Protein AF-A0A2V6YVH4-F1 (afdb_monomer)

Foldseek 3Di:
DDFFWDAADPVPDDFFWKWFAFLQDCQKIFIAGLRRDTPAIARDNFHALQDWDQDQQLWIWGWGADDDPDCDDDCCNRNDTDDIDTGARDHDDDDPDPDDPPDPDDPPPDDDDDPPPPQQKDFDADPVGHTNTIGGAPDWDDDPPDPDIDRGTNDMDGDHPVSNVSRVD

Nearest PDB structures (foldseek):
  8prs-assembly1_A  TM=7.166E-01  e=2.234E+00  Dictyoglomus thermophilum H-6-12
  8prj-assembly1_A  TM=3.952E-01  e=5.270E-01  synthetic construct
  8pra-assembly2_D  TM=4.119E-01  e=8.864E-01  synthetic construct
  7ax0-assembly1_A  TM=3.293E-01  e=6.267E-01  synthetic construct
  7awy-assembly1_A  TM=3.213E-01  e=6.640E-01  synthetic construct

Radius of gyration: 16.81 Å; Cα contacts (8 Å, |Δi|>4): 331; chains: 1; bounding box: 42×34×42 Å

Structure (mmCIF, N/CA/C/O backbone):
data_AF-A0A2V6YVH4-F1
#
_entry.id   AF-A0A2V6YVH4-F1
#
loop_
_atom_site.group_PDB
_atom_site.id
_atom_site.type_symbol
_atom_site.label_atom_id
_atom_site.label_alt_id
_atom_site.label_comp_id
_atom_site.label_asym_id
_atom_site.label_entity_id
_atom_site.label_seq_id
_atom_site.pdbx_PDB_ins_code
_atom_site.Cartn_x
_atom_site.Cartn_y
_atom_site.Cartn_z
_atom_site.occupancy
_atom_site.B_iso_or_equiv
_atom_site.auth_seq_id
_atom_site.auth_comp_id
_atom_site.auth_asym_id
_atom_site.auth_atom_id
_atom_site.pdbx_PDB_model_num
ATOM 1 N N . MET A 1 1 ? 17.260 -7.176 12.163 1.00 65.50 1 MET A N 1
ATOM 2 C CA . MET A 1 1 ? 16.339 -6.079 11.826 1.00 65.50 1 MET A CA 1
ATOM 3 C C . MET A 1 1 ? 14.929 -6.613 12.000 1.00 65.50 1 MET A C 1
ATOM 5 O O . MET A 1 1 ? 14.690 -7.728 11.551 1.00 65.50 1 MET A O 1
ATOM 9 N N . ARG A 1 2 ? 14.059 -5.900 12.724 1.00 83.38 2 ARG A N 1
ATOM 10 C CA . ARG A 1 2 ? 12.658 -6.299 12.931 1.00 83.38 2 ARG A CA 1
ATOM 11 C C . ARG A 1 2 ? 11.834 -5.805 11.735 1.00 83.38 2 ARG A C 1
ATOM 13 O O . ARG A 1 2 ? 11.997 -4.656 11.335 1.00 83.38 2 ARG A O 1
ATOM 20 N N . THR A 1 3 ? 11.025 -6.680 11.151 1.00 91.44 3 THR A N 1
ATOM 21 C CA . THR A 1 3 ? 10.145 -6.403 10.001 1.00 91.44 3 THR A CA 1
ATOM 22 C C . THR A 1 3 ? 8.724 -6.864 10.318 1.00 91.44 3 THR A C 1
ATOM 24 O O . THR A 1 3 ? 8.526 -7.600 11.285 1.00 91.44 3 THR A O 1
ATOM 27 N N . GLY A 1 4 ? 7.753 -6.475 9.495 1.00 93.12 4 GLY A N 1
ATOM 28 C CA . GLY A 1 4 ? 6.333 -6.709 9.739 1.00 93.12 4 GLY A CA 1
ATOM 29 C C . GLY A 1 4 ? 5.727 -5.633 10.637 1.00 93.12 4 GLY A C 1
ATOM 30 O O . GLY A 1 4 ? 6.219 -4.503 10.676 1.00 93.12 4 GLY A O 1
ATOM 31 N N . LEU A 1 5 ? 4.657 -5.987 11.351 1.00 95.56 5 LEU A N 1
ATOM 32 C CA . LEU A 1 5 ? 3.990 -5.089 12.288 1.00 95.56 5 LEU A CA 1
ATOM 33 C C . LEU A 1 5 ? 4.905 -4.765 13.480 1.00 95.56 5 LEU A C 1
ATOM 35 O O . LEU A 1 5 ? 5.390 -5.657 14.185 1.00 95.56 5 LEU A O 1
ATOM 39 N N . ILE A 1 6 ? 5.140 -3.476 13.699 1.00 95.06 6 ILE A N 1
ATOM 40 C CA . ILE A 1 6 ? 5.976 -2.965 14.786 1.00 95.06 6 ILE A CA 1
ATOM 41 C C . ILE A 1 6 ? 5.112 -2.419 15.922 1.00 95.06 6 ILE A C 1
ATOM 43 O O . ILE A 1 6 ? 5.385 -2.746 17.077 1.00 95.06 6 ILE A O 1
ATOM 47 N N . ALA A 1 7 ? 4.065 -1.657 15.593 1.00 93.88 7 ALA A N 1
ATOM 48 C CA . ALA A 1 7 ? 3.132 -1.058 16.544 1.00 93.88 7 ALA A CA 1
ATOM 49 C C . ALA A 1 7 ? 1.704 -1.047 15.979 1.00 93.88 7 ALA A C 1
ATOM 51 O O . ALA A 1 7 ? 1.524 -0.906 14.769 1.00 93.88 7 ALA A O 1
ATOM 52 N N . HIS A 1 8 ? 0.706 -1.198 16.852 1.00 96.94 8 HIS A N 1
ATOM 53 C CA . HIS A 1 8 ? -0.712 -1.098 16.507 1.00 96.94 8 HIS A CA 1
ATOM 54 C C . HIS A 1 8 ? -1.545 -0.781 17.755 1.00 96.94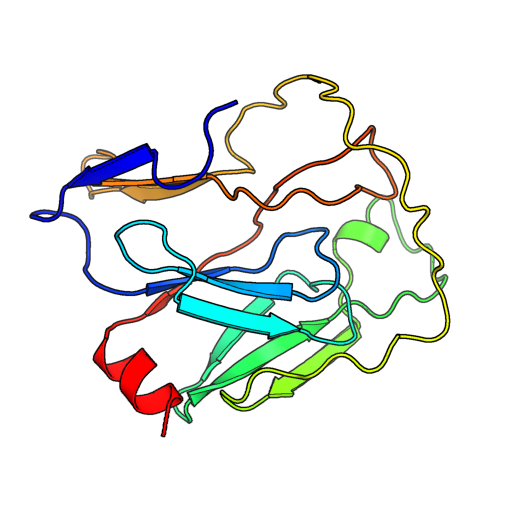 8 HIS A C 1
ATOM 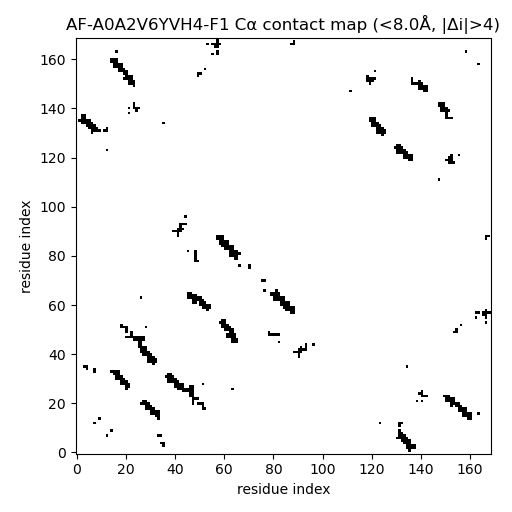56 O O . HIS A 1 8 ? -1.664 -1.613 18.652 1.00 96.94 8 HIS A O 1
ATOM 62 N N . ASP A 1 9 ? -2.132 0.409 17.781 1.00 97.06 9 ASP A N 1
ATOM 63 C CA . ASP A 1 9 ? -3.168 0.828 18.717 1.00 97.06 9 ASP A CA 1
ATOM 64 C C . ASP A 1 9 ? -4.521 0.763 18.000 1.00 97.06 9 ASP A C 1
ATOM 66 O O . ASP A 1 9 ? -4.903 1.677 17.272 1.00 97.06 9 ASP A O 1
ATOM 70 N N . ALA A 1 10 ? -5.238 -0.348 18.175 1.00 95.06 10 ALA A N 1
ATOM 71 C CA . ALA A 1 10 ? -6.485 -0.613 17.457 1.00 95.06 10 ALA A CA 1
ATOM 72 C C . ALA A 1 10 ? -7.627 0.358 17.807 1.00 95.06 10 ALA A C 1
ATOM 74 O O . ALA A 1 10 ? -8.594 0.446 17.056 1.00 95.06 10 ALA A O 1
ATOM 75 N N . ALA A 1 11 ? -7.539 1.072 18.935 1.00 96.69 11 ALA A N 1
ATOM 76 C CA . ALA A 1 11 ? -8.557 2.042 19.329 1.00 96.69 11 ALA A CA 1
ATOM 77 C C . ALA A 1 11 ? -8.387 3.387 18.609 1.00 96.69 11 ALA A C 1
ATOM 79 O O . ALA A 1 11 ? -9.340 4.158 18.510 1.00 96.69 11 ALA A O 1
ATOM 80 N N . ARG A 1 12 ? -7.172 3.683 18.133 1.00 95.50 12 ARG A N 1
ATOM 81 C CA . ARG A 1 12 ? -6.811 4.988 17.562 1.00 95.50 12 ARG A CA 1
ATOM 82 C C . ARG A 1 12 ? -6.392 4.922 16.103 1.00 95.50 12 ARG A C 1
ATOM 84 O O . ARG A 1 12 ? -6.527 5.923 15.406 1.00 95.50 12 ARG A O 1
ATOM 91 N N . ALA A 1 13 ? -5.878 3.781 15.655 1.00 95.88 13 ALA A N 1
ATOM 92 C CA . ALA A 1 13 ? -5.526 3.568 14.265 1.00 95.88 13 ALA A CA 1
ATOM 93 C C . ALA A 1 13 ? -6.788 3.441 13.403 1.00 95.88 13 ALA A C 1
ATOM 95 O O . ALA A 1 13 ? -7.742 2.748 13.759 1.00 95.88 13 ALA A O 1
ATOM 96 N N . GLN A 1 14 ? -6.777 4.073 12.236 1.00 95.12 14 GLN A N 1
ATOM 97 C CA . GLN A 1 14 ? -7.830 3.943 11.245 1.00 95.12 14 GLN A CA 1
ATOM 98 C C . GLN A 1 14 ? -7.899 2.480 10.767 1.00 95.12 14 GLN A C 1
ATOM 100 O O . GLN A 1 14 ? -6.913 1.961 10.241 1.00 95.12 14 GLN A O 1
ATOM 105 N N . PRO A 1 15 ? -9.034 1.776 10.890 1.00 96.50 15 PRO A N 1
ATOM 106 C CA . PRO A 1 15 ? -9.132 0.406 10.398 1.00 96.50 15 PRO A CA 1
ATOM 107 C C . PRO A 1 15 ? -9.008 0.361 8.870 1.00 96.50 15 PRO A C 1
ATOM 109 O O . PRO A 1 15 ? -9.385 1.304 8.172 1.00 96.50 15 PRO A O 1
ATOM 112 N N . GLY A 1 16 ? -8.497 -0.749 8.336 1.00 96.56 16 GLY A N 1
ATOM 113 C CA . GLY A 1 16 ? -8.448 -0.972 6.894 1.00 96.56 16 GLY A CA 1
ATOM 114 C C . GLY A 1 16 ? -7.272 -1.823 6.432 1.00 96.56 16 GLY A C 1
ATOM 115 O O . GLY A 1 16 ? -6.757 -2.672 7.159 1.00 96.56 16 GLY A O 1
ATOM 116 N N . TYR A 1 17 ? -6.856 -1.580 5.194 1.00 97.44 17 TYR A N 1
ATOM 117 C CA . TYR A 1 17 ? -5.799 -2.309 4.508 1.00 97.44 17 TYR A CA 1
ATOM 118 C C . TYR A 1 17 ? -4.795 -1.345 3.897 1.00 97.44 17 TYR A C 1
ATOM 120 O O . TYR A 1 17 ? -5.167 -0.318 3.338 1.00 97.44 17 TYR A O 1
ATOM 128 N N . THR A 1 18 ? -3.512 -1.680 3.978 1.00 97.12 18 THR A N 1
ATOM 129 C CA . THR A 1 18 ? -2.436 -0.854 3.431 1.00 97.12 18 THR A CA 1
ATOM 130 C C . THR A 1 18 ? -1.896 -1.476 2.146 1.00 97.12 18 THR A C 1
ATOM 132 O O . THR A 1 18 ? -1.347 -2.577 2.166 1.00 97.12 18 THR A O 1
ATOM 135 N N . LEU A 1 19 ? -2.040 -0.769 1.026 1.00 96.19 19 LEU A N 1
ATOM 136 C CA . LEU A 1 19 ? -1.470 -1.127 -0.272 1.00 96.19 19 LEU A CA 1
ATOM 137 C C . LEU A 1 19 ? -0.103 -0.465 -0.433 1.00 96.19 19 LEU A C 1
ATOM 139 O O . LEU A 1 19 ? 0.022 0.739 -0.212 1.00 96.19 19 LEU A O 1
ATOM 143 N N . PHE A 1 20 ? 0.908 -1.207 -0.877 1.00 94.06 20 PHE A N 1
ATOM 144 C CA . PHE A 1 20 ? 2.202 -0.622 -1.223 1.00 94.06 20 PHE A CA 1
ATOM 145 C C . PHE A 1 20 ? 2.953 -1.422 -2.289 1.00 94.06 20 PHE A C 1
ATOM 147 O O . PHE A 1 20 ? 2.777 -2.630 -2.448 1.00 94.06 20 PHE A O 1
ATOM 154 N N . ALA A 1 21 ? 3.853 -0.731 -2.989 1.00 92.00 21 ALA A N 1
ATOM 155 C CA . ALA A 1 21 ? 4.799 -1.328 -3.924 1.00 92.00 21 ALA A CA 1
ATOM 156 C C . ALA A 1 21 ? 6.239 -1.060 -3.440 1.00 92.00 21 ALA A C 1
ATOM 158 O O . ALA A 1 21 ? 6.593 0.103 -3.209 1.00 92.00 21 ALA A O 1
ATOM 159 N N . PRO A 1 22 ? 7.093 -2.090 -3.283 1.00 90.12 22 PRO A N 1
ATOM 160 C CA . PRO A 1 22 ? 8.504 -1.892 -2.964 1.00 90.12 22 PRO A CA 1
ATOM 161 C C . PRO A 1 22 ? 9.199 -1.096 -4.071 1.00 90.12 22 PRO A C 1
ATOM 163 O O . PRO A 1 22 ? 9.084 -1.425 -5.248 1.00 90.12 22 PRO A O 1
ATOM 166 N N . MET A 1 23 ? 9.965 -0.070 -3.711 1.00 86.06 23 MET A N 1
ATOM 167 C CA . MET A 1 23 ? 10.566 0.885 -4.653 1.00 86.06 23 MET A CA 1
ATOM 168 C C . MET A 1 23 ? 11.427 0.221 -5.741 1.00 86.06 23 MET A C 1
ATOM 170 O O . MET A 1 23 ? 11.416 0.645 -6.900 1.00 86.06 23 MET A O 1
ATOM 174 N N . TYR A 1 24 ? 12.162 -0.824 -5.361 1.00 84.00 24 TYR A N 1
ATOM 175 C CA . TYR A 1 24 ? 13.022 -1.613 -6.247 1.00 84.00 24 TYR A CA 1
ATOM 176 C C . TYR A 1 24 ? 12.466 -3.019 -6.504 1.00 84.00 24 TYR A C 1
ATOM 178 O O . TYR A 1 24 ? 13.201 -3.905 -6.930 1.00 84.00 24 TYR A O 1
ATOM 186 N N . GLY A 1 25 ? 11.170 -3.213 -6.240 1.00 85.12 25 GLY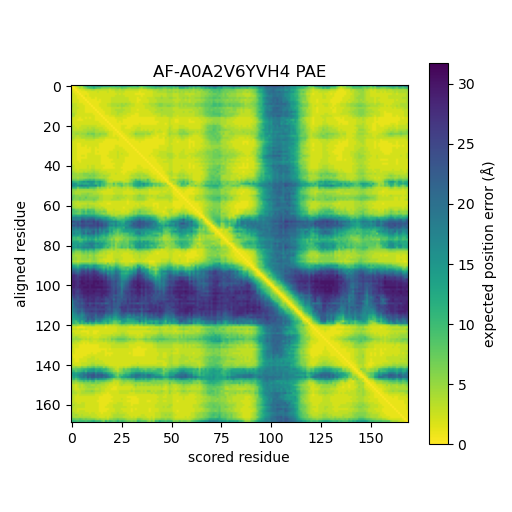 A N 1
ATOM 187 C CA . GLY A 1 25 ? 10.469 -4.473 -6.437 1.00 85.12 25 GLY A CA 1
ATOM 188 C C . GLY A 1 25 ? 10.532 -4.988 -7.874 1.00 85.12 25 GLY A C 1
ATOM 189 O O . GLY A 1 25 ? 10.763 -4.246 -8.829 1.00 85.12 25 GLY A O 1
ATOM 190 N N . ASP A 1 26 ? 10.252 -6.273 -8.027 1.00 87.25 26 ASP A N 1
ATOM 191 C CA . ASP A 1 26 ? 10.162 -6.997 -9.301 1.00 87.25 26 ASP A CA 1
ATOM 192 C C . ASP A 1 26 ? 8.823 -6.798 -10.037 1.00 87.25 26 ASP A C 1
ATOM 194 O O . ASP A 1 26 ? 8.536 -7.510 -10.991 1.00 87.25 26 ASP A O 1
ATOM 198 N N . GLY A 1 27 ? 8.003 -5.846 -9.584 1.00 89.19 27 GLY A N 1
ATOM 199 C CA . GLY A 1 27 ? 6.631 -5.648 -10.055 1.00 89.19 27 GLY A CA 1
ATOM 200 C C . GLY A 1 27 ? 5.566 -6.192 -9.106 1.00 89.19 27 GLY A C 1
ATOM 201 O O . GLY A 1 27 ? 4.375 -6.102 -9.400 1.00 89.19 27 GLY A O 1
ATOM 202 N N . THR A 1 28 ? 5.972 -6.728 -7.953 1.00 91.94 28 THR A N 1
ATOM 203 C CA . THR A 1 28 ? 5.034 -7.170 -6.920 1.00 91.94 28 THR A CA 1
ATOM 204 C C . THR A 1 28 ? 4.438 -5.987 -6.142 1.00 91.94 28 THR A C 1
ATOM 206 O O . THR A 1 28 ? 5.169 -5.116 -5.667 1.00 91.94 28 THR A O 1
ATOM 209 N N . VAL A 1 29 ? 3.113 -5.975 -5.981 1.00 93.94 29 VAL A N 1
ATOM 210 C CA . VAL A 1 29 ? 2.357 -5.031 -5.139 1.00 93.94 29 VAL A CA 1
ATOM 211 C C . VAL A 1 29 ? 1.658 -5.820 -4.038 1.00 93.94 29 VAL A C 1
ATOM 213 O O . VAL A 1 29 ? 1.060 -6.861 -4.310 1.00 93.94 29 VAL A O 1
ATOM 216 N N . TYR A 1 30 ? 1.729 -5.328 -2.804 1.00 94.81 30 TYR A N 1
ATOM 217 C CA . TYR A 1 30 ? 1.203 -6.008 -1.624 1.00 94.81 30 TYR A CA 1
ATOM 218 C C . TYR A 1 30 ? 0.042 -5.232 -1.021 1.00 94.81 30 TYR A C 1
ATOM 220 O O . TYR A 1 30 ? 0.116 -4.012 -0.885 1.00 94.81 30 TYR A O 1
ATOM 228 N N . LEU A 1 31 ? -0.987 -5.962 -0.599 1.00 96.62 31 LEU A N 1
ATOM 229 C CA . LEU A 1 31 ? -2.028 -5.464 0.290 1.00 96.62 31 LEU A CA 1
ATOM 230 C C . LEU A 1 31 ? -1.882 -6.163 1.641 1.00 96.62 31 LEU A C 1
ATOM 232 O O . LEU A 1 31 ? -1.906 -7.396 1.696 1.00 96.62 31 LEU A O 1
ATOM 236 N N . VAL A 1 32 ? -1.727 -5.392 2.717 1.00 97.56 32 VAL A N 1
ATOM 237 C CA . VAL A 1 32 ? -1.607 -5.915 4.086 1.00 97.56 32 VAL A CA 1
ATOM 238 C C . VAL A 1 32 ? -2.770 -5.465 4.959 1.00 97.56 32 VAL A C 1
ATOM 240 O O . VAL A 1 32 ? -3.256 -4.346 4.810 1.00 97.56 32 VAL A O 1
ATOM 243 N N . ASP A 1 33 ? -3.216 -6.327 5.868 1.00 97.81 33 ASP A N 1
ATOM 244 C CA . ASP A 1 33 ? -4.193 -5.965 6.899 1.00 97.81 33 ASP A CA 1
ATOM 245 C C . ASP A 1 33 ? -3.549 -5.208 8.079 1.00 97.81 33 ASP A C 1
ATOM 247 O O . ASP A 1 33 ? -2.327 -5.018 8.140 1.00 97.81 33 ASP A O 1
ATOM 251 N N . MET A 1 34 ? -4.371 -4.789 9.047 1.00 97.50 34 MET A N 1
ATOM 252 C CA . MET A 1 34 ? -3.909 -4.081 10.252 1.00 97.50 34 MET A CA 1
ATOM 253 C C . MET A 1 34 ? -2.986 -4.918 11.148 1.00 97.50 34 MET A C 1
ATOM 255 O O . MET A 1 34 ? -2.228 -4.352 11.937 1.00 97.50 34 MET A O 1
ATOM 259 N N . HIS A 1 35 ? -2.992 -6.246 11.007 1.00 97.12 35 HIS A N 1
ATOM 260 C CA . HIS A 1 35 ? -2.091 -7.155 11.718 1.00 97.12 35 HIS A CA 1
ATOM 261 C C . HIS A 1 35 ? -0.764 -7.375 10.969 1.00 97.12 35 HIS A C 1
ATOM 263 O O . HIS A 1 35 ? 0.106 -8.112 11.438 1.00 97.12 35 HIS A O 1
ATOM 269 N N . GLY A 1 36 ? -0.578 -6.717 9.820 1.00 95.75 36 GLY A N 1
ATOM 270 C CA . GLY A 1 36 ? 0.616 -6.816 8.989 1.00 95.75 36 GLY A CA 1
ATOM 271 C C . GLY A 1 36 ? 0.679 -8.092 8.147 1.00 95.75 36 GLY A C 1
ATOM 272 O O . GLY A 1 36 ? 1.745 -8.404 7.606 1.00 95.75 36 GLY A O 1
ATOM 273 N N . LYS A 1 37 ? -0.425 -8.838 8.025 1.00 97.25 37 LYS A N 1
ATOM 274 C CA . LYS A 1 37 ? -0.508 -10.022 7.166 1.00 97.25 37 LYS A CA 1
ATOM 275 C C . LYS A 1 37 ? -0.799 -9.586 5.735 1.00 97.25 37 LYS A C 1
ATOM 277 O O . LYS A 1 37 ? -1.706 -8.798 5.488 1.00 97.25 37 LYS A O 1
ATOM 282 N N . VAL A 1 38 ? -0.050 -10.133 4.778 1.00 96.62 38 VAL A N 1
ATOM 283 C CA . VAL A 1 38 ? -0.350 -9.967 3.349 1.00 96.62 38 VAL A CA 1
ATOM 284 C C . VAL A 1 38 ? -1.643 -10.716 3.037 1.00 96.62 38 VAL A C 1
ATOM 286 O O . VAL A 1 38 ? -1.705 -11.938 3.183 1.00 96.62 38 VAL A O 1
ATOM 289 N N . VAL A 1 39 ? -2.667 -9.979 2.619 1.00 96.62 39 VAL A N 1
ATOM 290 C CA . VAL A 1 39 ? -3.987 -10.521 2.268 1.00 96.62 39 VAL A CA 1
ATOM 291 C C . VAL A 1 39 ? -4.200 -10.623 0.764 1.00 96.62 39 VAL A C 1
ATOM 293 O O . VAL A 1 39 ? -5.053 -11.391 0.331 1.00 96.62 39 VAL A O 1
ATOM 296 N N . HIS A 1 40 ? -3.429 -9.879 -0.034 1.00 95.69 40 HIS A N 1
ATOM 297 C CA . HIS A 1 40 ? -3.470 -9.974 -1.490 1.00 95.69 40 HIS A CA 1
ATOM 298 C C . HIS A 1 40 ? -2.153 -9.548 -2.137 1.00 95.69 40 HIS A C 1
ATOM 300 O O . HIS A 1 40 ? -1.330 -8.852 -1.531 1.00 95.69 40 HIS A O 1
ATOM 306 N N . THR A 1 41 ? -1.924 -9.992 -3.371 1.00 94.19 41 THR A N 1
ATOM 307 C CA . THR A 1 41 ? -0.708 -9.680 -4.121 1.00 94.19 41 THR A CA 1
ATOM 308 C C . THR A 1 41 ? -0.988 -9.595 -5.615 1.00 94.19 41 THR A C 1
ATOM 310 O O . THR A 1 41 ? -1.516 -10.538 -6.202 1.00 94.19 41 THR A O 1
ATOM 313 N N . TR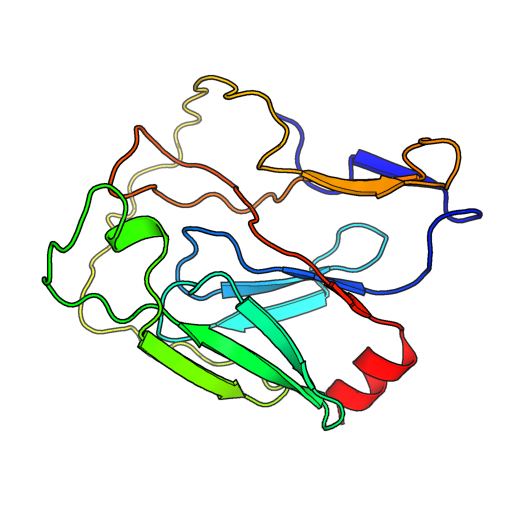P A 1 42 ? -0.530 -8.507 -6.232 1.00 93.38 42 TRP A N 1
ATOM 314 C CA . TRP A 1 42 ? -0.444 -8.373 -7.686 1.00 93.38 42 TRP A CA 1
ATOM 315 C C . TRP A 1 42 ? 0.996 -8.587 -8.135 1.00 93.38 42 TRP A C 1
ATOM 317 O O . TRP A 1 42 ? 1.931 -8.182 -7.443 1.00 93.38 42 TRP A O 1
ATOM 327 N N . ARG A 1 43 ? 1.188 -9.217 -9.295 1.00 92.50 43 ARG A N 1
ATOM 328 C CA . ARG A 1 43 ? 2.513 -9.451 -9.892 1.00 92.50 43 ARG A CA 1
ATOM 329 C C . ARG A 1 43 ? 2.520 -8.931 -11.319 1.00 92.50 43 ARG A C 1
ATOM 331 O O . ARG A 1 43 ? 1.965 -9.559 -12.215 1.00 92.50 43 ARG A O 1
ATOM 338 N N . LEU A 1 44 ? 3.150 -7.782 -11.520 1.00 91.00 44 LEU A N 1
ATOM 339 C CA . LEU A 1 44 ? 3.096 -7.041 -12.776 1.00 91.00 44 LEU A CA 1
ATOM 340 C C . LEU A 1 44 ? 4.415 -7.163 -13.549 1.00 91.00 44 LEU A C 1
ATOM 342 O O . LEU A 1 44 ? 5.461 -7.377 -12.941 1.00 91.00 44 LEU A O 1
ATOM 346 N N . PRO A 1 45 ? 4.393 -7.049 -14.890 1.00 87.81 45 PRO A N 1
ATOM 347 C CA . PRO A 1 45 ? 5.563 -7.338 -15.725 1.00 87.81 45 PRO A CA 1
ATOM 348 C C . PRO A 1 45 ? 6.644 -6.246 -15.689 1.00 87.81 45 PRO A C 1
ATOM 350 O O . PRO A 1 45 ? 7.713 -6.425 -16.267 1.00 87.81 45 PRO A O 1
ATOM 353 N N . TYR A 1 46 ? 6.381 -5.121 -15.023 1.00 85.69 46 TYR A N 1
ATOM 354 C CA . TYR A 1 46 ? 7.300 -3.990 -14.928 1.00 85.69 46 TYR A CA 1
ATOM 355 C C . TYR A 1 46 ? 7.692 -3.743 -13.480 1.00 85.69 46 TYR A C 1
ATOM 357 O O . TYR A 1 46 ? 6.896 -3.964 -12.575 1.00 85.69 46 TYR A O 1
ATOM 365 N N . ARG A 1 47 ? 8.900 -3.216 -13.260 1.00 86.00 47 ARG A N 1
ATOM 366 C CA . AR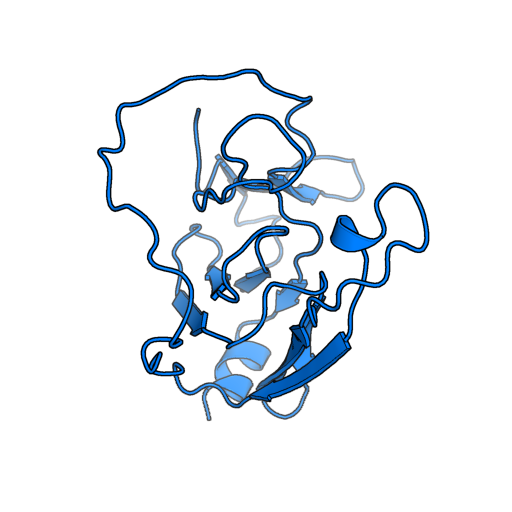G A 1 47 ? 9.297 -2.736 -11.930 1.00 86.00 47 ARG A CA 1
ATOM 367 C C . ARG A 1 47 ? 8.442 -1.531 -11.515 1.00 86.00 47 ARG A C 1
ATOM 369 O O . ARG A 1 47 ? 8.066 -0.751 -12.394 1.00 86.00 47 ARG A O 1
ATOM 376 N N . PRO A 1 48 ? 8.218 -1.294 -10.209 1.00 84.00 48 PRO A N 1
ATOM 377 C CA . PRO A 1 48 ? 7.395 -0.181 -9.747 1.00 84.00 48 PRO A CA 1
ATOM 378 C C . PRO A 1 48 ? 7.935 1.181 -10.171 1.00 84.00 48 PRO A C 1
ATOM 380 O O . PRO A 1 48 ? 9.013 1.609 -9.757 1.00 84.00 48 PRO A O 1
ATOM 383 N N . GLY A 1 49 ? 7.125 1.900 -10.946 1.00 76.56 49 GLY A N 1
ATOM 384 C CA . GLY A 1 49 ? 7.225 3.331 -11.242 1.00 76.56 49 GLY A CA 1
ATOM 385 C C . GLY A 1 49 ? 6.724 4.196 -10.085 1.00 76.56 49 GLY A C 1
ATOM 386 O O . GLY A 1 49 ? 6.196 5.277 -10.308 1.00 76.56 49 GLY A O 1
ATOM 387 N N . LEU A 1 50 ? 6.880 3.704 -8.850 1.00 68.81 50 LEU A N 1
ATOM 388 C CA . LEU A 1 50 ? 6.548 4.386 -7.596 1.00 68.81 50 LEU A CA 1
ATOM 389 C C . LEU A 1 50 ? 5.046 4.632 -7.339 1.00 68.81 50 LEU A C 1
ATOM 391 O O . LEU A 1 50 ? 4.706 5.389 -6.428 1.00 68.81 50 LEU A O 1
ATOM 395 N N . HIS A 1 51 ? 4.148 3.990 -8.097 1.00 75.31 51 HIS A N 1
ATOM 396 C CA . HIS A 1 51 ? 2.704 4.215 -8.001 1.00 75.31 51 HIS A CA 1
ATOM 397 C C . HIS A 1 51 ? 1.883 2.922 -8.107 1.00 75.31 51 HIS A C 1
ATOM 399 O O . HIS A 1 51 ? 2.056 2.155 -9.052 1.00 75.31 51 HIS A O 1
ATOM 405 N N . GLY A 1 52 ? 0.956 2.720 -7.170 1.00 83.62 52 GLY A N 1
ATOM 406 C CA . GLY A 1 52 ? -0.076 1.683 -7.201 1.00 83.62 52 GLY A CA 1
ATOM 407 C C . GLY A 1 52 ? -1.285 2.165 -6.402 1.00 83.62 52 GLY A C 1
ATOM 408 O O . GLY A 1 52 ? -1.101 2.569 -5.257 1.00 83.62 52 GLY A O 1
ATOM 409 N N . HIS A 1 53 ? -2.473 2.188 -7.003 1.00 91.69 53 HIS A N 1
ATOM 410 C CA . HIS A 1 53 ? -3.687 2.751 -6.407 1.00 91.69 53 HIS A CA 1
ATOM 411 C C . HIS A 1 53 ? -4.920 1.947 -6.830 1.00 91.69 53 HIS A C 1
ATOM 413 O O . HIS A 1 53 ? -5.072 1.660 -8.014 1.00 91.69 53 HIS A O 1
ATOM 419 N N . LEU A 1 54 ? -5.808 1.609 -5.894 1.00 92.56 54 LEU A N 1
ATOM 420 C CA . LEU A 1 54 ? -7.102 1.003 -6.212 1.00 92.56 54 LEU A CA 1
ATOM 421 C C . LEU A 1 54 ? -8.090 2.069 -6.684 1.00 92.56 54 LEU A C 1
ATOM 423 O O . LEU A 1 54 ? -8.317 3.071 -6.012 1.00 92.56 54 LEU A O 1
ATOM 427 N N . LEU A 1 55 ? -8.644 1.870 -7.870 1.00 90.75 55 LEU A N 1
ATOM 428 C CA . LEU A 1 55 ? -9.664 2.720 -8.466 1.00 90.75 55 LEU A CA 1
ATOM 429 C C . LEU A 1 55 ? -11.049 2.390 -7.893 1.00 90.75 55 LEU A C 1
ATOM 431 O O . LEU A 1 55 ? -11.268 1.319 -7.331 1.00 90.75 55 LEU A O 1
ATOM 435 N N . ALA A 1 56 ? -12.012 3.293 -8.093 1.00 87.88 56 ALA A N 1
ATOM 436 C CA . ALA A 1 56 ? -13.391 3.104 -7.633 1.00 87.88 56 ALA A CA 1
ATOM 437 C C . ALA A 1 56 ? -14.080 1.867 -8.246 1.00 87.88 56 ALA A C 1
ATOM 439 O O . ALA A 1 56 ? -15.016 1.333 -7.659 1.00 87.88 56 ALA A O 1
ATOM 440 N N . ASN A 1 57 ? -13.614 1.404 -9.412 1.00 88.25 57 ASN A N 1
ATOM 441 C CA . ASN A 1 57 ? -14.079 0.172 -10.053 1.00 88.25 57 ASN A CA 1
ATOM 442 C C . ASN A 1 57 ? -13.425 -1.101 -9.479 1.00 88.25 57 ASN A C 1
ATOM 444 O O . ASN A 1 57 ? -13.704 -2.185 -9.974 1.00 88.25 57 ASN A O 1
ATOM 448 N N . GLY A 1 58 ? -12.545 -0.983 -8.480 1.00 89.31 58 GLY A N 1
ATOM 449 C CA . GLY A 1 58 ? -11.856 -2.115 -7.868 1.00 89.31 58 GLY A CA 1
ATOM 450 C C . GLY A 1 58 ? -10.527 -2.501 -8.512 1.00 89.31 58 GLY A C 1
ATOM 451 O O . GLY A 1 58 ? -9.775 -3.294 -7.945 1.00 89.31 58 GLY A O 1
ATOM 452 N N . HIS A 1 59 ? -10.197 -1.935 -9.672 1.00 93.25 59 HIS A N 1
ATOM 453 C CA . HIS A 1 59 ? -8.961 -2.261 -10.367 1.00 93.25 59 HIS A CA 1
ATOM 454 C C . HIS A 1 59 ? -7.755 -1.561 -9.741 1.00 93.25 59 HIS A C 1
ATOM 456 O O . HIS A 1 59 ? -7.829 -0.429 -9.261 1.00 93.25 59 HIS A O 1
ATOM 462 N N . LEU A 1 60 ? -6.601 -2.217 -9.801 1.00 93.75 60 LEU A N 1
ATOM 463 C CA . LEU A 1 60 ? -5.321 -1.609 -9.484 1.00 93.75 60 LEU A CA 1
ATOM 464 C C . LEU A 1 60 ? -4.820 -0.818 -10.696 1.00 93.75 60 LEU A C 1
ATOM 466 O O . LEU A 1 60 ? -4.451 -1.397 -11.717 1.00 93.75 60 LEU A O 1
ATOM 470 N N . LEU A 1 61 ? -4.710 0.498 -10.538 1.00 92.62 61 LEU A N 1
ATOM 471 C CA . LEU A 1 61 ? -3.907 1.349 -11.404 1.00 92.62 61 LEU A CA 1
ATOM 472 C C . LEU A 1 61 ? -2.447 1.300 -10.952 1.00 92.62 61 LEU A C 1
ATOM 474 O O . LEU A 1 61 ? -2.116 1.667 -9.821 1.00 92.62 61 LEU A O 1
ATOM 478 N N . TYR A 1 62 ? -1.555 0.904 -11.849 1.00 90.88 62 TYR A N 1
ATOM 479 C CA . TYR A 1 62 ? -0.143 0.707 -11.565 1.00 90.88 62 TYR A CA 1
ATOM 480 C C . TYR A 1 62 ? 0.756 1.448 -12.550 1.00 90.88 62 TYR A C 1
ATOM 482 O O . TYR A 1 62 ? 0.635 1.301 -13.765 1.00 90.88 62 TYR A O 1
ATOM 490 N N . GLY A 1 63 ? 1.711 2.203 -12.009 1.00 88.81 63 GLY A N 1
ATOM 491 C CA . GLY A 1 63 ? 2.799 2.790 -12.782 1.00 88.81 63 GLY A CA 1
ATOM 492 C C . GLY A 1 63 ? 3.986 1.832 -12.836 1.00 88.81 63 GLY A C 1
ATOM 493 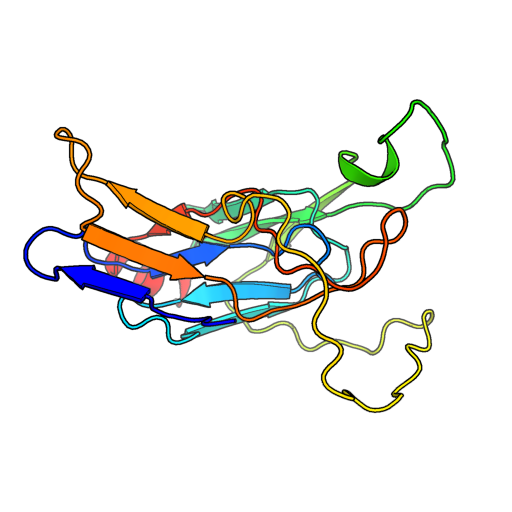O O . GLY A 1 63 ? 4.550 1.491 -11.798 1.00 88.81 63 GLY A O 1
ATOM 494 N N . GLY A 1 64 ? 4.392 1.430 -14.036 1.00 85.69 64 GLY A N 1
ATOM 495 C CA . GLY A 1 64 ? 5.560 0.593 -14.299 1.00 85.69 64 GLY A CA 1
ATOM 496 C C . GLY A 1 64 ? 6.728 1.377 -14.902 1.00 85.69 64 GLY A C 1
ATOM 497 O O . GLY A 1 64 ? 6.543 2.382 -15.591 1.00 85.69 64 GLY A O 1
ATOM 498 N N . LYS A 1 65 ? 7.952 0.904 -14.666 1.00 83.50 65 LYS A N 1
ATOM 499 C CA . LYS A 1 65 ? 9.170 1.414 -15.307 1.00 83.50 65 LYS A CA 1
ATOM 500 C C . LYS A 1 65 ? 9.432 0.665 -16.606 1.00 83.50 65 LYS A C 1
ATOM 502 O O . LYS A 1 65 ? 9.618 -0.550 -16.581 1.00 83.50 65 LYS A O 1
ATOM 507 N N . ILE A 1 66 ? 9.536 1.396 -17.713 1.00 77.19 66 ILE A N 1
ATOM 508 C CA . ILE A 1 66 ? 10.172 0.878 -18.929 1.00 77.19 66 ILE A CA 1
ATOM 509 C C . ILE A 1 66 ? 11.660 1.171 -18.805 1.00 77.19 66 ILE A C 1
ATOM 511 O O . ILE A 1 66 ? 12.050 2.318 -18.610 1.00 77.19 66 ILE A O 1
ATOM 515 N N . MET A 1 67 ? 12.503 0.149 -18.884 1.00 68.81 67 MET A N 1
ATOM 516 C CA . MET A 1 67 ? 13.954 0.310 -18.806 1.00 68.81 67 MET A CA 1
ATOM 517 C C . MET A 1 67 ? 14.527 0.453 -20.221 1.00 68.81 67 MET A C 1
ATOM 519 O O . MET A 1 67 ? 15.039 -0.505 -20.778 1.00 68.81 67 MET A O 1
ATOM 523 N N . ASP A 1 68 ? 14.376 1.638 -20.817 1.00 68.50 68 ASP A N 1
ATOM 524 C CA . ASP A 1 68 ? 15.224 2.081 -21.932 1.00 68.50 68 ASP A CA 1
ATOM 525 C C . ASP A 1 68 ? 16.611 2.545 -21.441 1.00 68.50 68 ASP A C 1
ATOM 527 O O . ASP A 1 68 ? 16.782 2.914 -20.271 1.00 68.50 68 ASP A O 1
ATOM 531 N N . ASP A 1 69 ? 17.578 2.560 -22.360 1.00 61.62 69 ASP A N 1
ATOM 532 C CA . ASP A 1 69 ? 18.957 3.015 -22.138 1.00 61.62 69 ASP A CA 1
ATOM 533 C C . ASP A 1 69 ? 19.131 4.531 -22.338 1.00 61.62 69 ASP A C 1
ATOM 535 O O . ASP A 1 69 ? 20.179 5.007 -22.768 1.00 61.62 69 ASP A O 1
ATOM 539 N N . LEU A 1 70 ? 18.108 5.334 -22.028 1.00 60.47 70 LEU A N 1
ATOM 540 C CA . LEU A 1 70 ? 18.229 6.788 -22.108 1.00 60.47 70 LEU A CA 1
ATOM 541 C C . LEU A 1 70 ? 18.808 7.324 -20.796 1.00 60.47 70 LEU A C 1
ATOM 543 O O . LEU A 1 70 ? 18.071 7.604 -19.854 1.00 60.47 70 LEU A O 1
ATOM 547 N N . GLU A 1 71 ? 20.127 7.479 -20.700 1.00 64.06 71 GLU A N 1
ATOM 548 C CA . GLU A 1 71 ? 20.761 8.160 -19.563 1.00 64.06 71 GLU A CA 1
ATOM 549 C C . GLU A 1 71 ? 20.554 9.682 -19.676 1.00 64.06 71 GLU A C 1
ATOM 551 O O . GLU A 1 71 ? 21.298 10.376 -20.360 1.00 64.06 71 GLU A O 1
ATOM 556 N N . ARG A 1 72 ? 19.492 10.209 -19.040 1.00 65.31 72 ARG A N 1
ATOM 557 C CA . ARG A 1 72 ? 19.157 11.650 -19.091 1.00 65.31 72 ARG A CA 1
ATOM 558 C C . ARG A 1 72 ? 19.819 12.484 -17.993 1.00 65.31 72 ARG A C 1
ATOM 560 O O . ARG A 1 72 ? 20.279 13.585 -18.266 1.00 65.31 72 ARG A O 1
ATOM 567 N N . PHE A 1 73 ? 19.811 11.994 -16.752 1.00 67.50 73 PHE A N 1
ATOM 568 C CA . PHE A 1 73 ? 20.413 12.659 -15.590 1.00 67.50 73 PHE A CA 1
ATOM 569 C C . PHE A 1 73 ? 20.704 11.662 -14.457 1.00 67.50 73 PHE A C 1
ATOM 571 O O . PHE A 1 73 ? 20.187 10.537 -14.449 1.00 67.50 73 PHE A O 1
ATOM 578 N N . GLU A 1 74 ? 21.501 12.086 -13.472 1.00 63.69 74 GLU A N 1
ATOM 579 C CA . GLU A 1 74 ? 21.848 11.286 -12.294 1.00 63.69 74 GLU A CA 1
ATOM 580 C C . GLU A 1 74 ? 20.591 10.895 -11.494 1.00 63.69 74 GLU A C 1
ATOM 582 O O . GLU A 1 74 ? 19.885 11.728 -10.934 1.00 63.69 74 GLU A O 1
ATOM 587 N N . GLY A 1 75 ? 20.273 9.598 -11.458 1.00 66.12 75 GLY A N 1
ATOM 588 C CA . GLY A 1 75 ? 19.058 9.089 -10.814 1.00 66.12 75 GLY A CA 1
ATOM 589 C C . GLY A 1 75 ? 17.851 8.901 -11.742 1.00 66.12 75 GLY A C 1
ATOM 590 O O . GLY A 1 75 ? 16.814 8.432 -11.271 1.00 66.12 75 GLY A O 1
ATOM 591 N N . TRP A 1 76 ? 17.969 9.145 -13.055 1.00 70.19 76 TRP A N 1
ATOM 592 C CA . TRP A 1 76 ? 16.895 8.878 -14.030 1.00 70.19 76 TRP A CA 1
ATOM 593 C C . TRP A 1 76 ? 16.351 7.444 -13.936 1.00 70.19 76 TRP A C 1
ATOM 595 O O . TRP A 1 76 ? 15.143 7.235 -13.832 1.00 70.19 76 TRP A O 1
ATOM 605 N N . ARG A 1 77 ? 17.239 6.443 -13.843 1.00 69.62 77 ARG A N 1
ATOM 606 C CA . ARG A 1 77 ? 16.867 5.026 -13.650 1.00 69.62 77 ARG A CA 1
ATOM 607 C C . ARG A 1 77 ? 16.066 4.771 -12.356 1.00 69.62 77 ARG A C 1
ATOM 609 O O . ARG A 1 77 ? 15.313 3.799 -12.289 1.00 69.62 77 ARG A O 1
ATOM 616 N N . ARG A 1 78 ? 16.198 5.628 -11.331 1.00 69.12 78 ARG A N 1
ATOM 617 C CA . ARG A 1 78 ? 15.469 5.511 -10.053 1.00 69.12 78 ARG A CA 1
ATOM 618 C C . ARG A 1 78 ? 14.044 6.061 -10.138 1.00 69.12 78 ARG A C 1
ATOM 620 O O . ARG A 1 78 ? 13.140 5.424 -9.597 1.00 69.12 78 ARG A O 1
ATOM 627 N N . PHE A 1 79 ? 13.839 7.194 -10.811 1.00 70.25 79 PHE A N 1
ATOM 628 C CA . PHE A 1 79 ? 12.569 7.939 -10.781 1.00 70.25 79 PHE A CA 1
ATOM 629 C C . PHE A 1 79 ? 11.756 7.897 -12.076 1.00 70.25 79 PHE A C 1
ATOM 631 O O . PHE A 1 79 ? 10.627 8.382 -12.090 1.00 70.25 79 PHE A O 1
ATOM 638 N N . LYS A 1 80 ? 12.282 7.317 -13.159 1.00 74.25 80 LYS A N 1
ATOM 639 C CA . LYS A 1 80 ? 11.525 7.219 -14.410 1.00 74.25 80 LYS A CA 1
ATOM 640 C C . LYS A 1 80 ? 10.268 6.354 -14.267 1.00 74.25 80 LYS A C 1
ATOM 642 O O . LYS A 1 80 ? 10.263 5.380 -13.514 1.00 74.25 80 LYS A O 1
ATOM 647 N N . GLY A 1 81 ? 9.241 6.695 -15.041 1.00 74.19 81 GLY A N 1
ATOM 648 C CA . GLY A 1 81 ? 8.100 5.833 -15.363 1.00 74.19 81 GLY A CA 1
ATOM 649 C C . GLY A 1 81 ? 8.214 5.286 -16.790 1.00 74.19 81 GLY A C 1
ATOM 650 O O . GLY A 1 81 ? 9.277 5.367 -17.406 1.00 74.19 81 GLY A O 1
ATOM 651 N N . GLY A 1 82 ? 7.130 4.731 -17.327 1.00 78.00 82 GLY A N 1
ATOM 652 C CA . GLY A 1 82 ? 7.069 4.347 -18.741 1.00 78.00 82 GLY A CA 1
ATOM 653 C C . GLY A 1 82 ? 5.859 3.502 -19.127 1.00 78.00 82 GLY A C 1
ATOM 654 O O . GLY A 1 82 ? 5.423 3.572 -20.267 1.00 78.00 82 GLY A O 1
ATOM 655 N N . ALA A 1 83 ? 5.288 2.748 -18.189 1.00 81.38 83 ALA A N 1
ATOM 656 C CA . ALA A 1 83 ? 4.082 1.960 -18.414 1.00 81.38 83 ALA A CA 1
ATOM 657 C C . ALA A 1 83 ? 2.986 2.352 -17.418 1.00 81.38 83 ALA A C 1
ATOM 659 O O . ALA A 1 83 ? 3.276 2.687 -16.269 1.00 81.38 83 ALA A O 1
ATOM 660 N N . VAL A 1 84 ? 1.733 2.269 -17.852 1.00 88.44 84 VAL A N 1
ATOM 661 C CA . VAL A 1 84 ? 0.552 2.350 -16.989 1.00 88.44 84 VAL A CA 1
ATOM 662 C C . VAL A 1 84 ? -0.270 1.098 -17.253 1.00 88.44 84 VAL A C 1
ATOM 664 O O . VAL A 1 84 ? -0.514 0.756 -18.408 1.00 88.44 84 VAL A O 1
ATOM 667 N N . LEU A 1 85 ? -0.634 0.389 -16.191 1.00 89.69 85 LEU A N 1
ATOM 668 C CA . LEU A 1 85 ? -1.463 -0.807 -16.251 1.00 89.69 85 LEU A CA 1
ATOM 669 C C . LEU A 1 85 ? -2.681 -0.595 -15.366 1.00 89.69 85 LEU A C 1
ATOM 671 O O . LEU A 1 85 ? -2.554 -0.078 -14.260 1.00 89.69 85 LEU A O 1
ATOM 675 N N . GLU A 1 86 ? -3.833 -1.033 -15.845 1.00 93.12 86 GLU A N 1
ATOM 676 C CA . GLU A 1 86 ? -5.023 -1.242 -15.033 1.00 93.12 86 GLU A CA 1
ATOM 677 C C . GLU A 1 86 ? -5.267 -2.749 -14.997 1.00 93.12 86 GLU A C 1
ATOM 679 O O . GLU A 1 86 ? -5.310 -3.393 -16.047 1.00 93.12 86 GLU A O 1
ATOM 684 N N . VAL A 1 87 ? -5.330 -3.331 -13.802 1.00 92.50 87 VAL A N 1
ATOM 685 C CA . VAL A 1 87 ? -5.545 -4.771 -13.628 1.00 92.50 87 VAL A CA 1
ATOM 686 C C . VAL A 1 87 ? -6.639 -5.026 -12.609 1.00 92.50 87 VAL A C 1
ATOM 688 O O . VAL A 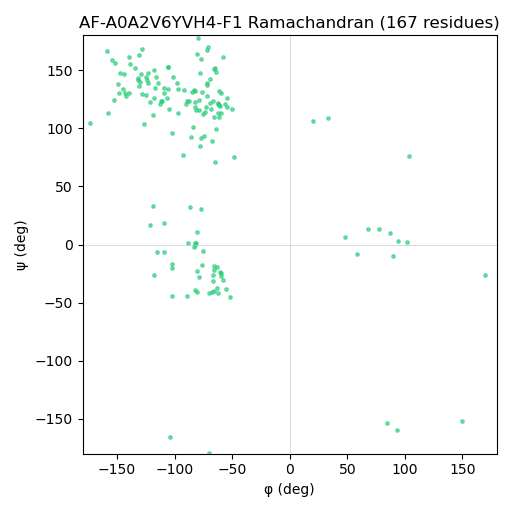1 87 ? -6.732 -4.325 -11.603 1.00 92.50 87 VAL A O 1
ATOM 691 N N . ASP A 1 88 ? -7.443 -6.052 -12.853 1.00 93.06 88 ASP A N 1
ATOM 692 C CA . ASP A 1 88 ? -8.460 -6.489 -11.907 1.00 93.06 88 ASP A CA 1
ATOM 693 C C . ASP A 1 88 ? -7.850 -7.137 -10.644 1.00 93.06 88 ASP A C 1
ATOM 695 O O . ASP A 1 88 ? -6.628 -7.223 -10.445 1.00 93.06 88 ASP A O 1
ATOM 699 N N . TRP A 1 89 ? -8.728 -7.568 -9.742 1.00 93.00 89 TRP A N 1
ATOM 700 C CA . TRP A 1 89 ? -8.356 -8.187 -8.474 1.00 93.00 89 TRP A CA 1
ATOM 701 C C . TRP A 1 89 ? -7.661 -9.539 -8.624 1.00 93.00 89 TRP A C 1
ATOM 703 O O . TRP A 1 89 ? -6.956 -9.977 -7.714 1.00 93.00 89 TRP A O 1
ATOM 713 N N . THR A 1 90 ? -7.834 -10.225 -9.750 1.00 90.06 90 THR A N 1
ATOM 714 C CA . THR A 1 90 ? -7.336 -11.584 -9.932 1.00 90.06 90 THR A CA 1
ATOM 715 C C . THR A 1 90 ? -5.821 -11.611 -9.755 1.00 90.06 90 THR A C 1
ATOM 717 O O . THR A 1 90 ? -5.112 -10.823 -10.384 1.00 90.06 90 THR A O 1
ATOM 720 N N . PRO A 1 91 ? -5.272 -12.531 -8.940 1.00 79.12 91 PRO A N 1
ATOM 721 C CA . PRO A 1 91 ? -3.831 -12.691 -8.850 1.00 79.12 91 PRO A CA 1
ATOM 722 C C . PRO A 1 91 ? -3.243 -12.963 -10.235 1.00 79.12 91 PRO A C 1
ATOM 724 O O . PRO A 1 91 ? -3.580 -13.955 -10.890 1.00 79.12 91 PRO A O 1
ATOM 727 N N . GLN A 1 92 ? -2.328 -12.108 -10.685 1.00 76.62 92 GLN A N 1
ATOM 728 C CA . GLN A 1 92 ? -1.648 -12.343 -11.951 1.00 76.62 92 GLN A CA 1
ATOM 729 C C . GLN A 1 92 ? -0.718 -13.548 -11.794 1.00 76.62 92 GLN A C 1
ATOM 731 O O . GLN A 1 92 ? 0.195 -13.569 -10.961 1.00 76.62 92 GLN A O 1
ATOM 736 N N . ARG A 1 93 ? -0.925 -14.570 -12.627 1.00 62.50 93 ARG A N 1
ATOM 737 C CA . ARG A 1 93 ? 0.046 -15.653 -12.782 1.00 62.50 93 ARG A CA 1
ATOM 738 C C . ARG A 1 93 ? 1.228 -15.094 -13.563 1.00 62.50 93 ARG A C 1
ATOM 740 O O . ARG A 1 93 ? 1.065 -14.692 -14.712 1.00 62.50 93 ARG A O 1
ATOM 747 N N . GLN A 1 94 ? 2.421 -15.087 -12.971 1.00 49.78 94 GLN A N 1
ATOM 748 C CA . GLN A 1 94 ? 3.622 -14.821 -13.758 1.00 49.78 94 GLN A CA 1
ATOM 749 C C . GLN A 1 94 ? 3.753 -15.918 -14.823 1.00 49.78 94 GLN A C 1
ATOM 751 O O . GLN A 1 94 ? 3.885 -17.098 -14.493 1.00 49.78 94 GLN A O 1
ATOM 756 N N . ARG A 1 95 ? 3.754 -15.538 -16.103 1.00 43.69 95 ARG A N 1
ATOM 757 C CA . ARG A 1 95 ? 4.568 -16.276 -17.073 1.00 43.69 95 ARG A CA 1
ATOM 758 C C . ARG A 1 95 ? 6.024 -15.915 -16.772 1.00 43.69 95 ARG A C 1
ATOM 760 O O . ARG A 1 95 ? 6.271 -14.745 -16.480 1.00 43.69 95 ARG A O 1
ATOM 767 N N . PRO A 1 96 ? 6.976 -16.863 -16.810 1.00 37.59 96 PRO A N 1
ATOM 768 C CA . PRO A 1 96 ? 8.378 -16.519 -16.646 1.00 37.59 96 PRO A CA 1
ATOM 769 C C . PRO A 1 96 ? 8.732 -15.445 -17.674 1.00 37.59 96 PRO A C 1
ATOM 771 O O . PRO A 1 96 ? 8.595 -15.673 -18.877 1.00 37.59 96 PRO A O 1
ATOM 774 N N . SER A 1 97 ? 9.145 -14.270 -17.211 1.00 38.16 97 SER A N 1
ATOM 775 C CA . SER A 1 97 ? 9.708 -13.249 -18.083 1.00 38.16 97 SER A CA 1
ATOM 776 C C . SER A 1 97 ? 10.972 -13.848 -18.695 1.00 38.16 97 SER A C 1
ATOM 778 O O . SER A 1 97 ? 11.931 -14.150 -17.980 1.00 38.16 97 SER A O 1
ATOM 780 N N . ALA A 1 98 ? 10.974 -14.082 -20.007 1.00 37.28 98 ALA A N 1
ATOM 781 C CA . ALA A 1 98 ? 12.202 -14.404 -20.714 1.00 37.28 98 ALA A CA 1
ATOM 782 C C . ALA A 1 98 ? 13.149 -13.206 -20.550 1.00 37.28 98 ALA A C 1
ATOM 784 O O . ALA A 1 98 ? 12.885 -12.125 -21.065 1.00 37.28 98 ALA A O 1
ATOM 785 N N . GLY A 1 99 ? 14.215 -13.396 -19.771 1.00 39.28 99 GLY A N 1
ATOM 786 C CA . GLY A 1 99 ? 15.231 -12.378 -19.519 1.00 39.28 99 GLY A CA 1
ATOM 787 C C . GLY A 1 99 ? 15.121 -11.727 -18.145 1.00 39.28 99 GLY A C 1
ATOM 788 O O . GLY A 1 99 ? 14.686 -10.592 -18.020 1.00 39.28 99 GLY A O 1
ATOM 789 N N . HIS A 1 100 ? 15.545 -12.445 -17.112 1.00 34.38 100 HIS A N 1
ATOM 790 C CA . HIS A 1 100 ? 16.727 -12.136 -16.296 1.00 34.38 100 HIS A CA 1
ATOM 791 C C . HIS A 1 100 ? 16.881 -13.331 -15.354 1.00 34.38 100 HIS A C 1
ATOM 793 O O . HIS A 1 100 ? 16.080 -13.533 -14.441 1.00 34.38 100 HIS A O 1
ATOM 799 N N . ARG A 1 101 ? 17.863 -14.189 -15.645 1.00 28.30 101 ARG A N 1
ATOM 800 C CA . ARG A 1 101 ? 18.208 -15.347 -14.820 1.00 28.30 101 ARG A CA 1
ATOM 801 C C . ARG A 1 101 ? 18.770 -14.802 -13.503 1.00 28.30 101 ARG A C 1
ATOM 803 O O . ARG A 1 101 ? 19.954 -14.523 -13.410 1.00 28.30 101 ARG A O 1
ATOM 810 N N . GLY A 1 102 ? 17.894 -14.570 -12.528 1.00 33.59 102 GLY A N 1
ATOM 811 C CA . GLY A 1 102 ? 18.296 -14.286 -11.158 1.00 33.59 102 GLY A CA 1
ATOM 812 C C . GLY A 1 102 ? 18.966 -15.532 -10.603 1.00 33.59 102 GLY A C 1
ATOM 813 O O . GLY A 1 102 ? 18.303 -16.556 -10.422 1.00 33.59 102 GLY A O 1
ATOM 814 N N . GLU A 1 103 ? 20.279 -15.454 -10.414 1.00 34.03 103 GLU A N 1
ATOM 815 C CA . GLU A 1 103 ? 21.052 -16.431 -9.661 1.00 34.03 103 GLU A CA 1
ATOM 816 C C . GLU A 1 103 ? 20.361 -16.665 -8.318 1.00 34.03 103 GLU A C 1
ATOM 818 O O . GLU A 1 103 ? 20.154 -15.758 -7.508 1.00 34.03 103 GLU A O 1
ATOM 823 N N . ARG A 1 104 ? 19.909 -17.904 -8.133 1.00 38.84 104 ARG A N 1
ATOM 824 C CA . ARG A 1 104 ? 19.492 -18.418 -6.839 1.00 38.84 104 ARG A CA 1
ATOM 825 C C . ARG A 1 104 ? 20.764 -18.747 -6.082 1.00 38.84 104 ARG A C 1
ATOM 827 O O . ARG A 1 104 ? 21.159 -19.902 -6.097 1.00 38.84 104 ARG A O 1
ATOM 834 N N . ASP A 1 105 ? 21.354 -17.766 -5.420 1.00 33.00 105 ASP A N 1
ATOM 835 C CA . ASP A 1 105 ? 22.439 -18.037 -4.488 1.00 33.00 105 ASP A CA 1
ATOM 836 C C . ASP A 1 105 ? 22.036 -17.592 -3.086 1.00 33.00 105 ASP A C 1
ATOM 838 O O . ASP A 1 105 ? 21.799 -16.417 -2.805 1.00 33.00 105 ASP A O 1
ATOM 842 N N . ASP A 1 106 ? 21.863 -18.612 -2.245 1.00 32.22 106 ASP A N 1
ATOM 843 C CA . ASP A 1 106 ? 21.929 -18.631 -0.792 1.00 32.22 106 ASP A CA 1
ATOM 844 C C . ASP A 1 106 ? 21.763 -17.284 -0.083 1.00 32.22 106 ASP A C 1
ATOM 846 O O . ASP A 1 106 ? 22.692 -16.481 0.038 1.00 32.22 106 ASP A O 1
ATOM 850 N N . VAL A 1 107 ? 20.589 -17.110 0.535 1.00 31.36 107 VAL A N 1
ATOM 851 C CA . VAL A 1 107 ? 20.314 -16.086 1.553 1.00 31.36 107 VAL A CA 1
ATOM 852 C C . VAL A 1 107 ? 21.172 -16.376 2.794 1.00 31.36 107 VAL A C 1
ATOM 854 O O . VAL A 1 107 ? 20.694 -16.790 3.851 1.00 31.36 107 VAL A O 1
ATOM 857 N N . ARG A 1 108 ? 22.484 -16.157 2.689 1.00 29.72 108 ARG A N 1
ATOM 858 C CA . ARG A 1 108 ? 23.361 -15.987 3.838 1.00 29.72 108 ARG A CA 1
ATOM 859 C C . ARG A 1 108 ? 23.171 -14.563 4.324 1.00 29.72 108 ARG A C 1
ATOM 861 O O . ARG A 1 108 ? 23.429 -13.583 3.636 1.00 29.72 108 ARG A O 1
ATOM 868 N N . ARG A 1 109 ? 22.647 -14.502 5.542 1.00 41.28 109 ARG A N 1
ATOM 869 C CA . ARG A 1 109 ? 22.278 -13.356 6.374 1.00 41.28 109 ARG A CA 1
ATOM 870 C C . ARG A 1 109 ? 23.392 -12.294 6.456 1.00 41.28 109 ARG A C 1
ATOM 872 O O . ARG A 1 109 ? 24.051 -12.166 7.482 1.00 41.28 109 ARG A O 1
ATOM 879 N N . LEU A 1 110 ? 23.597 -11.506 5.404 1.00 32.00 110 LEU A N 1
ATOM 880 C CA . LEU A 1 110 ? 24.509 -10.365 5.421 1.00 32.00 110 LEU A CA 1
ATOM 881 C C . LEU A 1 110 ? 23.778 -9.153 6.010 1.00 32.00 110 LEU A C 1
ATOM 883 O O . LEU A 1 110 ? 22.974 -8.492 5.359 1.00 32.00 110 LEU A O 1
ATOM 887 N N . ARG A 1 111 ? 24.050 -8.869 7.289 1.00 45.72 111 ARG A N 1
ATOM 888 C CA . ARG A 1 111 ? 23.725 -7.580 7.914 1.00 45.72 111 ARG A CA 1
ATOM 889 C C . ARG A 1 111 ? 24.512 -6.480 7.199 1.00 45.72 111 ARG A C 1
ATOM 891 O O . ARG A 1 111 ? 25.738 -6.502 7.292 1.00 45.72 111 ARG A O 1
ATOM 898 N N . ARG A 1 112 ? 23.853 -5.477 6.603 1.00 39.94 112 ARG A N 1
ATOM 899 C CA . ARG A 1 112 ? 24.500 -4.183 6.322 1.00 39.94 112 ARG A CA 1
ATOM 900 C C . ARG A 1 112 ? 23.593 -2.961 6.515 1.00 39.94 112 ARG A C 1
ATOM 902 O O . ARG A 1 112 ? 22.490 -2.896 5.991 1.00 39.94 112 ARG A O 1
ATOM 909 N N . ARG A 1 113 ? 24.178 -2.058 7.316 1.00 40.84 113 ARG A N 1
ATOM 910 C CA . ARG A 1 113 ? 24.079 -0.601 7.505 1.00 40.84 113 ARG A CA 1
ATOM 911 C C . ARG A 1 113 ? 22.722 0.082 7.297 1.00 40.84 113 ARG A C 1
ATOM 913 O O . ARG A 1 113 ? 22.259 0.277 6.181 1.00 40.84 113 ARG A O 1
ATOM 920 N N . ASP A 1 114 ? 22.158 0.510 8.424 1.00 45.06 114 ASP A N 1
ATOM 921 C CA . ASP A 1 114 ? 21.003 1.392 8.535 1.00 45.06 114 ASP A CA 1
ATOM 922 C C . ASP A 1 114 ? 21.298 2.784 7.949 1.00 45.06 114 ASP A C 1
ATOM 924 O O . ASP A 1 114 ? 21.870 3.644 8.615 1.00 45.06 114 ASP A O 1
ATOM 928 N N . ASP A 1 115 ? 20.860 3.018 6.714 1.00 47.38 115 ASP A N 1
ATOM 929 C CA . ASP A 1 115 ? 20.613 4.367 6.199 1.00 47.38 115 ASP A CA 1
ATOM 930 C C . ASP A 1 115 ? 19.281 4.867 6.791 1.00 47.38 115 ASP A C 1
ATOM 932 O O . ASP A 1 115 ? 18.195 4.550 6.302 1.00 47.38 115 ASP A O 1
ATOM 936 N N . ASP A 1 116 ? 19.386 5.557 7.930 1.00 50.75 116 ASP A N 1
ATOM 937 C CA . ASP A 1 116 ? 18.392 6.369 8.664 1.00 50.75 116 ASP A CA 1
ATOM 938 C C . ASP A 1 116 ? 16.982 5.789 8.919 1.00 50.75 116 ASP A C 1
ATOM 940 O O . ASP A 1 116 ? 16.100 6.477 9.416 1.00 50.75 116 ASP A O 1
ATOM 944 N N . GLY A 1 117 ? 16.704 4.524 8.601 1.00 50.84 117 GLY A N 1
ATOM 945 C CA . GLY A 1 117 ? 15.498 3.785 8.996 1.00 50.84 117 GLY A CA 1
ATOM 946 C C . GLY A 1 117 ? 14.126 4.346 8.574 1.00 50.84 117 GLY A C 1
ATOM 947 O O . GLY A 1 117 ? 13.130 3.643 8.739 1.00 50.84 117 GLY A O 1
ATOM 948 N N . ARG A 1 118 ? 14.054 5.556 8.008 1.00 52.91 118 ARG A N 1
ATOM 949 C CA . ARG A 1 118 ? 12.833 6.280 7.624 1.00 52.91 118 ARG A CA 1
ATOM 950 C C . ARG A 1 118 ? 12.247 5.786 6.305 1.00 52.91 118 ARG A C 1
ATOM 952 O O . ARG A 1 118 ? 11.041 5.806 6.129 1.00 52.91 118 ARG A O 1
ATOM 959 N N . ARG A 1 119 ? 13.079 5.258 5.403 1.00 61.94 119 ARG A N 1
ATOM 960 C CA . ARG A 1 119 ? 12.682 4.873 4.031 1.00 61.94 119 ARG A CA 1
ATOM 961 C C . ARG A 1 119 ? 12.032 3.483 3.919 1.00 61.94 119 ARG A C 1
ATOM 963 O O . ARG A 1 119 ? 11.649 3.063 2.834 1.00 61.94 119 ARG A O 1
ATOM 970 N N . ARG A 1 120 ? 11.928 2.761 5.041 1.00 71.75 120 ARG A N 1
ATOM 971 C CA . ARG A 1 120 ? 11.452 1.364 5.152 1.00 71.75 120 ARG A CA 1
ATOM 972 C C . ARG A 1 120 ? 10.149 1.204 5.946 1.00 71.75 120 ARG A C 1
ATOM 974 O O . ARG A 1 120 ? 9.649 0.085 6.060 1.00 71.75 120 ARG A O 1
ATOM 981 N N . ARG A 1 121 ? 9.660 2.292 6.551 1.00 84.94 121 ARG A N 1
ATOM 982 C CA . ARG A 1 121 ? 8.548 2.313 7.509 1.00 84.94 121 ARG A CA 1
ATOM 983 C C . ARG A 1 121 ? 7.331 2.959 6.868 1.00 84.94 121 ARG A C 1
ATOM 985 O O . ARG A 1 121 ? 7.448 4.019 6.264 1.00 84.94 121 ARG A O 1
ATOM 992 N N . ILE A 1 122 ? 6.181 2.336 7.054 1.00 91.75 122 ILE A N 1
ATOM 993 C CA . ILE A 1 122 ? 4.874 2.940 6.839 1.00 91.75 122 ILE A CA 1
ATOM 994 C C . ILE A 1 122 ? 4.317 3.186 8.236 1.00 91.75 122 ILE A C 1
ATOM 996 O O . ILE A 1 122 ? 4.302 2.268 9.057 1.00 91.75 122 ILE A O 1
ATOM 1000 N N . PHE A 1 123 ? 3.924 4.419 8.521 1.00 93.75 123 PHE A N 1
ATOM 1001 C CA . PHE A 1 123 ? 3.409 4.807 9.826 1.00 93.75 123 PHE A CA 1
ATOM 1002 C C . PHE A 1 123 ? 2.090 5.548 9.677 1.00 93.75 123 PHE A C 1
ATOM 1004 O O . PHE A 1 123 ? 1.875 6.286 8.718 1.00 93.75 123 PHE A O 1
ATOM 1011 N N . GLU A 1 124 ? 1.236 5.353 10.667 1.00 93.75 124 GLU A N 1
ATOM 1012 C CA . GLU A 1 124 ? 0.085 6.191 10.934 1.00 93.75 124 GLU A CA 1
ATOM 1013 C C . GLU A 1 124 ? 0.365 6.970 12.212 1.00 93.75 124 GLU A C 1
ATOM 1015 O O . GLU A 1 124 ? 0.789 6.395 13.220 1.00 93.75 124 GLU A O 1
ATOM 1020 N N . VAL A 1 125 ? 0.159 8.281 12.146 1.00 94.62 125 VAL A N 1
ATOM 1021 C CA . VAL A 1 125 ? 0.401 9.198 13.256 1.00 94.62 125 VAL A CA 1
ATOM 1022 C C . VAL A 1 125 ? -0.862 9.980 13.567 1.00 94.62 125 VAL A C 1
ATOM 1024 O O . VAL A 1 125 ? -1.589 10.384 12.659 1.00 94.62 125 VAL A O 1
ATOM 1027 N N . THR A 1 126 ? -1.122 10.209 14.850 1.00 93.44 126 THR A N 1
ATOM 1028 C CA . THR A 1 126 ? -2.176 11.133 15.269 1.00 93.44 126 THR A CA 1
ATOM 1029 C C . THR A 1 126 ? -1.782 12.580 14.980 1.00 93.44 126 THR A C 1
ATOM 1031 O O . THR A 1 126 ? -0.630 12.883 14.664 1.00 93.44 126 THR A O 1
ATOM 1034 N N . ARG A 1 127 ? -2.740 13.504 15.131 1.00 90.38 127 ARG A N 1
ATOM 1035 C CA . ARG A 1 127 ? -2.477 14.950 15.029 1.00 90.38 127 ARG A CA 1
ATOM 1036 C C . ARG A 1 127 ? -1.426 15.432 16.031 1.00 90.38 127 ARG A C 1
ATOM 1038 O O . ARG A 1 127 ? -0.672 16.341 15.709 1.00 90.38 127 ARG A O 1
ATOM 1045 N N . ASP A 1 128 ? -1.348 14.780 17.188 1.00 93.06 128 ASP A N 1
ATOM 1046 C CA . ASP A 1 128 ? -0.382 15.084 18.248 1.00 93.06 128 ASP A CA 1
ATOM 1047 C C . ASP A 1 128 ? 0.996 14.437 17.999 1.00 93.06 128 ASP A C 1
ATOM 1049 O O . ASP A 1 128 ? 1.916 14.589 18.797 1.00 93.06 128 ASP A O 1
ATOM 1053 N N . GLY A 1 129 ? 1.162 13.723 16.877 1.00 91.94 129 GLY A N 1
ATOM 1054 C CA . GLY A 1 129 ? 2.433 13.130 16.456 1.00 91.94 129 GLY A CA 1
ATOM 1055 C C . GLY A 1 129 ? 2.717 11.739 17.025 1.00 91.94 129 GLY A C 1
ATOM 1056 O O . GLY A 1 129 ? 3.826 11.230 16.864 1.00 91.94 129 GLY A O 1
ATOM 1057 N N . GLU A 1 130 ? 1.741 11.098 17.667 1.00 94.94 130 GLU A N 1
ATOM 1058 C CA . GLU A 1 130 ? 1.916 9.757 18.228 1.00 94.94 130 GLU A CA 1
ATOM 1059 C C . GLU A 1 130 ? 1.734 8.678 17.158 1.00 94.94 130 GLU A C 1
ATOM 1061 O O . GLU A 1 130 ? 0.751 8.691 16.419 1.00 94.94 130 GLU A O 1
ATOM 1066 N N . VAL A 1 131 ? 2.660 7.717 17.090 1.00 94.75 131 VAL A N 1
ATOM 1067 C CA . VAL A 1 131 ? 2.563 6.576 16.166 1.00 94.75 131 VAL A CA 1
ATOM 1068 C C . VAL A 1 131 ? 1.533 5.578 16.694 1.00 94.75 131 VAL A C 1
ATOM 1070 O O . VAL A 1 131 ? 1.769 4.923 17.707 1.00 94.75 131 VAL A O 1
ATOM 1073 N N . VAL A 1 132 ? 0.416 5.432 15.982 1.00 96.75 132 VAL A N 1
ATOM 1074 C CA . VAL A 1 132 ? -0.679 4.499 16.327 1.00 96.75 132 VAL A CA 1
ATOM 1075 C C . VAL A 1 132 ? -0.658 3.231 15.486 1.00 96.75 132 VAL A C 1
ATOM 1077 O O . VAL A 1 132 ? -1.238 2.218 15.866 1.00 96.75 132 VAL A O 1
ATOM 1080 N N . TRP A 1 133 ? 0.057 3.238 14.365 1.00 97.56 133 TRP A N 1
ATOM 1081 C CA . TRP A 1 133 ? 0.327 2.036 13.591 1.00 97.56 133 TRP A CA 1
ATOM 1082 C C . TRP A 1 133 ? 1.678 2.157 12.899 1.00 97.56 133 TRP A C 1
ATOM 1084 O O . TRP A 1 133 ? 2.018 3.208 12.359 1.00 97.56 133 TRP A O 1
ATOM 1094 N N . GLU A 1 134 ? 2.457 1.082 12.906 1.00 95.06 134 GLU A N 1
ATOM 1095 C CA . GLU A 1 134 ? 3.751 1.038 12.239 1.00 95.06 134 GLU A CA 1
ATOM 1096 C C . GLU A 1 134 ? 4.003 -0.324 11.612 1.00 95.06 134 GLU A C 1
ATOM 1098 O O . GLU A 1 134 ? 3.949 -1.363 12.274 1.00 95.06 134 GLU A O 1
ATOM 1103 N N . TYR A 1 135 ? 4.405 -0.295 10.347 1.00 94.69 135 TYR A N 1
ATOM 1104 C CA . TYR A 1 135 ? 4.800 -1.464 9.589 1.00 94.69 135 TYR A CA 1
ATOM 1105 C C . TYR A 1 135 ? 6.133 -1.247 8.881 1.00 94.69 135 TYR A C 1
ATOM 1107 O O . TYR A 1 135 ? 6.374 -0.214 8.255 1.00 94.69 135 TYR A O 1
ATOM 1115 N N . VAL A 1 136 ? 6.998 -2.257 8.935 1.00 93.31 136 VAL A N 1
ATOM 1116 C CA . VAL A 1 136 ? 8.260 -2.296 8.191 1.00 93.31 136 VAL A CA 1
ATOM 1117 C C . VAL A 1 136 ? 8.175 -3.389 7.138 1.00 93.31 136 VAL A C 1
ATOM 1119 O O . VAL A 1 136 ? 8.039 -4.562 7.485 1.00 93.31 136 VAL A O 1
ATOM 1122 N N . SER A 1 137 ? 8.325 -3.029 5.860 1.00 91.00 137 SER A N 1
ATOM 1123 C CA . SER A 1 137 ? 8.257 -3.998 4.757 1.00 91.00 137 SER A CA 1
ATOM 1124 C C . SER A 1 137 ? 9.244 -5.159 4.970 1.00 91.00 137 SER A C 1
ATOM 1126 O O . SER A 1 137 ? 10.437 -4.915 5.156 1.00 91.00 137 SER A O 1
ATOM 1128 N N . PRO A 1 138 ? 8.806 -6.429 4.940 1.00 91.75 138 PRO A N 1
ATOM 1129 C CA . PRO A 1 138 ? 9.701 -7.582 5.000 1.00 91.75 138 PRO A CA 1
ATOM 1130 C C . PRO A 1 138 ? 10.301 -7.938 3.629 1.00 91.75 138 PRO A C 1
ATOM 1132 O O . PRO A 1 138 ? 11.069 -8.893 3.536 1.00 91.75 138 PRO A O 1
ATOM 1135 N N . HIS A 1 139 ? 9.954 -7.207 2.563 1.00 90.25 139 HIS A N 1
ATOM 1136 C CA . HIS A 1 139 ? 10.326 -7.544 1.189 1.00 90.25 139 HIS A CA 1
ATOM 1137 C C . HIS A 1 139 ? 11.570 -6.773 0.746 1.00 90.25 139 HIS A C 1
ATOM 1139 O O . HIS A 1 139 ? 11.529 -5.550 0.607 1.00 90.25 139 HIS A O 1
ATOM 1145 N N . PHE A 1 140 ? 12.666 -7.499 0.522 1.00 88.12 140 PHE A N 1
ATOM 1146 C CA . PHE A 1 140 ? 13.969 -6.949 0.157 1.00 88.12 140 PHE A CA 1
ATOM 1147 C C . PHE A 1 140 ? 14.279 -7.187 -1.321 1.00 88.12 140 PHE A C 1
ATOM 1149 O O . PHE A 1 140 ? 14.139 -8.304 -1.813 1.00 88.12 140 PHE A O 1
ATOM 1156 N N . PHE A 1 141 ? 14.754 -6.149 -2.004 1.00 85.50 141 PHE A N 1
ATOM 1157 C CA . PHE A 1 141 ? 15.116 -6.181 -3.417 1.00 85.50 141 PHE A CA 1
ATOM 1158 C C . PHE A 1 141 ? 16.464 -5.503 -3.650 1.00 85.50 141 PHE A C 1
ATOM 1160 O O . PHE A 1 141 ? 16.869 -4.617 -2.896 1.00 85.50 141 PHE A O 1
ATOM 1167 N N . HIS A 1 142 ? 17.167 -5.947 -4.690 1.00 81.69 142 HIS A N 1
ATOM 1168 C CA . HIS A 1 142 ? 18.471 -5.413 -5.066 1.00 81.69 142 HIS A CA 1
ATOM 1169 C C . HIS A 1 142 ? 18.333 -4.007 -5.665 1.00 81.69 142 HIS A C 1
ATOM 1171 O O . HIS A 1 142 ? 17.579 -3.814 -6.623 1.00 81.69 142 HIS A O 1
ATOM 1177 N N . GLU A 1 143 ? 19.086 -3.034 -5.146 1.00 73.31 143 GLU A N 1
ATOM 1178 C CA . GLU A 1 143 ? 19.194 -1.715 -5.772 1.00 73.31 143 GLU A CA 1
ATOM 1179 C C . GLU A 1 143 ? 20.230 -1.762 -6.904 1.00 73.31 143 GLU A C 1
ATOM 1181 O O . GLU A 1 143 ? 21.404 -1.986 -6.633 1.00 73.31 143 GLU A O 1
ATOM 1186 N N . PRO A 1 144 ? 19.865 -1.501 -8.173 1.00 67.06 144 PRO A N 1
ATOM 1187 C CA . PRO A 1 144 ? 20.818 -1.592 -9.285 1.00 67.06 144 PRO A CA 1
ATOM 1188 C C . PRO A 1 144 ? 22.033 -0.658 -9.175 1.00 67.06 144 PRO A C 1
ATOM 1190 O O . PRO A 1 144 ? 23.074 -0.943 -9.750 1.00 67.06 144 PRO A O 1
ATOM 1193 N N . SER A 1 145 ? 21.888 0.466 -8.475 1.00 65.31 145 SER A N 1
AT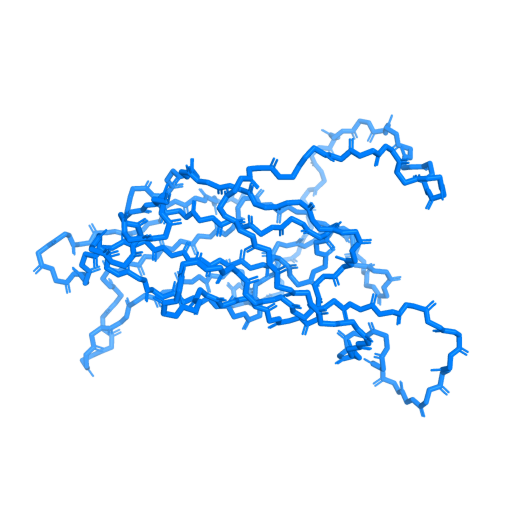OM 1194 C CA . SER A 1 145 ? 22.879 1.547 -8.396 1.00 65.31 145 SER A CA 1
ATOM 1195 C C . SER A 1 145 ? 23.336 1.844 -6.960 1.00 65.31 145 SER A C 1
ATOM 1197 O O . SER A 1 145 ? 23.885 2.911 -6.700 1.00 65.31 145 SER A O 1
ATOM 1199 N N . GLY A 1 146 ? 23.088 0.928 -6.021 1.00 64.00 146 GLY A N 1
ATOM 1200 C CA . GLY A 1 146 ? 23.469 1.063 -4.615 1.00 64.00 146 GLY A CA 1
ATOM 1201 C C . GLY A 1 146 ? 23.980 -0.261 -4.042 1.00 64.00 146 GLY A C 1
ATOM 1202 O O . GLY A 1 146 ? 23.746 -1.319 -4.623 1.00 64.00 146 GLY A O 1
ATOM 1203 N N . PRO A 1 147 ? 24.709 -0.240 -2.916 1.00 55.06 147 PRO A N 1
ATOM 1204 C CA . PRO A 1 147 ? 25.216 -1.467 -2.322 1.00 55.06 147 PRO A CA 1
ATOM 1205 C C . PRO A 1 147 ? 24.091 -2.266 -1.637 1.00 55.06 147 PRO A C 1
ATOM 1207 O O . PRO A 1 147 ? 23.587 -1.871 -0.588 1.00 55.06 147 PRO A O 1
ATOM 1210 N N . GLY A 1 148 ? 23.778 -3.450 -2.171 1.00 73.62 148 GLY A N 1
ATOM 1211 C CA . GLY A 1 148 ? 23.029 -4.501 -1.472 1.00 73.62 148 GLY A CA 1
ATOM 1212 C C . GLY A 1 148 ? 21.511 -4.512 -1.688 1.00 73.62 148 GLY A C 1
ATOM 1213 O O . GLY A 1 148 ? 20.979 -4.011 -2.678 1.00 73.62 148 GLY A O 1
ATOM 1214 N N . PHE A 1 149 ? 20.810 -5.159 -0.755 1.00 77.38 149 PHE A N 1
ATOM 1215 C CA . PHE A 1 149 ? 19.354 -5.279 -0.758 1.00 77.38 149 PHE A CA 1
ATOM 1216 C C . PHE A 1 149 ? 18.722 -4.226 0.155 1.00 77.38 149 PHE A C 1
ATOM 1218 O O . PHE A 1 149 ? 19.181 -4.026 1.280 1.00 77.38 149 PHE A O 1
ATOM 1225 N N . ASN A 1 150 ? 17.622 -3.616 -0.280 1.00 79.19 150 ASN A N 1
ATOM 1226 C CA . ASN A 1 150 ? 16.814 -2.725 0.549 1.00 79.19 150 ASN A CA 1
ATOM 1227 C C . ASN A 1 150 ? 15.325 -3.092 0.469 1.00 79.19 150 ASN A C 1
ATOM 1229 O O . ASN A 1 150 ? 14.889 -3.812 -0.424 1.00 79.19 150 ASN A O 1
ATOM 1233 N N . ASN A 1 151 ? 14.545 -2.605 1.427 1.00 85.38 151 ASN A N 1
ATOM 1234 C CA . ASN A 1 151 ? 13.107 -2.845 1.543 1.00 85.38 151 ASN A CA 1
ATOM 1235 C C . ASN A 1 151 ? 12.304 -1.538 1.462 1.00 85.38 151 ASN A C 1
ATOM 1237 O O . ASN A 1 151 ? 11.300 -1.370 2.157 1.00 85.38 151 ASN A O 1
ATOM 1241 N N . TRP A 1 152 ? 12.791 -0.573 0.681 1.00 86.31 152 TRP A N 1
ATOM 1242 C CA . TRP A 1 152 ? 12.215 0.765 0.673 1.00 86.31 152 TRP A CA 1
ATOM 1243 C C . TRP A 1 152 ? 10.829 0.794 0.044 1.00 86.31 152 TRP A C 1
ATOM 1245 O O . TRP A 1 152 ? 10.557 0.123 -0.954 1.00 86.31 152 TRP A O 1
ATOM 1255 N N . VAL A 1 153 ? 9.965 1.624 0.617 1.00 86.88 153 VAL A N 1
ATOM 1256 C CA . VAL A 1 153 ? 8.614 1.881 0.119 1.00 86.88 153 VAL A CA 1
ATOM 1257 C C . VAL A 1 153 ? 8.508 3.371 -0.148 1.00 86.88 153 VAL A C 1
ATOM 1259 O O . VAL A 1 153 ? 8.755 4.181 0.740 1.00 86.88 153 VAL A O 1
ATOM 1262 N N . PHE A 1 154 ? 8.175 3.736 -1.386 1.00 83.00 154 PHE A N 1
ATOM 1263 C CA . PHE A 1 154 ? 8.047 5.144 -1.763 1.00 83.00 154 PHE A CA 1
ATOM 1264 C C . PHE A 1 154 ? 6.682 5.720 -1.382 1.00 83.00 154 PHE A C 1
ATOM 1266 O O . PHE A 1 154 ? 6.584 6.864 -0.948 1.00 83.00 154 PHE A O 1
ATOM 1273 N N . ARG A 1 155 ? 5.622 4.925 -1.555 1.00 86.50 155 ARG A N 1
ATOM 1274 C CA . ARG A 1 155 ? 4.251 5.318 -1.248 1.00 86.50 155 ARG A CA 1
ATOM 1275 C C . ARG A 1 155 ? 3.446 4.110 -0.789 1.00 86.50 155 ARG A C 1
ATOM 1277 O O . ARG A 1 155 ? 3.682 2.992 -1.253 1.00 86.50 155 ARG A O 1
ATOM 1284 N N . ALA A 1 156 ? 2.499 4.371 0.097 1.00 92.56 156 ALA A N 1
ATOM 1285 C CA . ALA A 1 156 ? 1.485 3.430 0.529 1.00 92.56 156 ALA A CA 1
ATOM 1286 C C . ALA A 1 156 ? 0.139 4.154 0.649 1.00 92.56 156 ALA A C 1
ATOM 1288 O O . ALA A 1 156 ? 0.113 5.369 0.850 1.00 92.56 156 ALA A O 1
ATOM 1289 N N . PHE A 1 157 ? -0.954 3.409 0.528 1.00 93.88 157 PHE A N 1
ATOM 1290 C CA . PHE A 1 157 ? -2.317 3.929 0.625 1.00 93.88 157 PHE A CA 1
ATOM 1291 C C . PHE A 1 157 ? -3.142 3.062 1.571 1.00 93.88 157 PHE A C 1
ATOM 1293 O O . PHE A 1 157 ? -2.987 1.840 1.569 1.00 93.88 157 PHE A O 1
ATOM 1300 N N . ARG A 1 158 ? -4.001 3.695 2.375 1.00 95.00 158 ARG A N 1
ATOM 1301 C CA . ARG A 1 158 ? -4.959 3.020 3.256 1.00 95.00 158 ARG A CA 1
ATOM 1302 C C . ARG A 1 158 ? -6.314 2.953 2.554 1.00 95.00 158 ARG A C 1
ATOM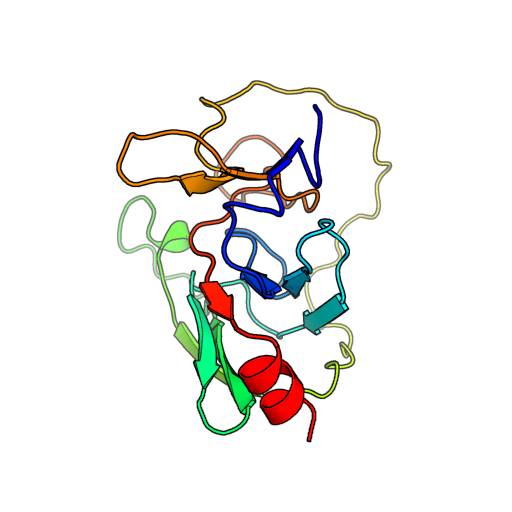 1304 O O . ARG A 1 158 ? -6.762 3.969 2.037 1.00 95.00 158 ARG A O 1
ATOM 1311 N N . TYR A 1 159 ? -6.938 1.780 2.586 1.00 95.75 159 TYR A N 1
ATOM 1312 C CA . TYR A 1 159 ? -8.271 1.515 2.044 1.00 95.75 159 TYR A CA 1
ATOM 1313 C C . TYR A 1 159 ? -9.177 0.922 3.119 1.00 95.75 159 TYR A C 1
ATOM 1315 O O . TYR A 1 159 ? -8.707 0.138 3.952 1.00 95.75 159 TYR A O 1
ATOM 1323 N N . THR A 1 160 ? -10.461 1.273 3.111 1.00 95.94 160 THR A N 1
ATOM 1324 C CA . THR A 1 160 ? -11.449 0.698 4.031 1.00 95.94 160 THR A CA 1
ATOM 1325 C C . THR A 1 160 ? -11.760 -0.752 3.669 1.00 95.94 160 THR A C 1
ATOM 1327 O O . THR A 1 160 ? -11.404 -1.256 2.601 1.00 95.94 160 THR A O 1
ATOM 1330 N N . ALA A 1 161 ? -12.444 -1.453 4.574 1.00 95.69 161 ALA A N 1
ATOM 1331 C CA . ALA A 1 161 ? -12.941 -2.784 4.264 1.00 95.69 161 ALA A CA 1
ATOM 1332 C C . ALA A 1 161 ? -13.970 -2.761 3.125 1.00 95.69 161 ALA A C 1
ATOM 1334 O O . ALA A 1 161 ? -13.923 -3.653 2.285 1.00 95.69 161 ALA A O 1
ATOM 1335 N N . GLU A 1 162 ? -14.842 -1.747 3.037 1.00 94.19 162 GLU A N 1
ATOM 1336 C CA . GLU A 1 162 ? -15.816 -1.684 1.943 1.00 94.19 162 GLU A CA 1
ATOM 1337 C C . GLU A 1 162 ? -15.146 -1.493 0.580 1.00 94.19 162 GLU A C 1
ATOM 1339 O O . GLU A 1 162 ? -15.559 -2.136 -0.382 1.00 94.19 162 GLU A O 1
ATOM 1344 N N . GLU A 1 163 ? -14.102 -0.661 0.490 1.00 94.25 163 GLU A N 1
ATOM 1345 C CA . GLU A 1 163 ? -13.343 -0.467 -0.753 1.00 94.25 163 GLU A CA 1
ATOM 1346 C C . GLU A 1 163 ? -12.672 -1.770 -1.208 1.00 94.25 163 GLU A C 1
ATOM 1348 O O . GLU A 1 163 ? -12.714 -2.118 -2.388 1.00 94.25 163 GLU A O 1
ATOM 1353 N N . ILE A 1 164 ? -12.102 -2.534 -0.270 1.00 95.56 164 ILE A N 1
ATOM 1354 C CA . ILE A 1 164 ? -11.478 -3.828 -0.574 1.00 95.56 164 ILE A CA 1
ATOM 1355 C C . ILE A 1 164 ? -12.510 -4.893 -0.948 1.00 95.56 164 ILE A C 1
ATOM 1357 O O . ILE A 1 164 ? -12.292 -5.641 -1.900 1.00 95.56 164 ILE A O 1
ATOM 1361 N N . GLU A 1 165 ? -13.639 -4.968 -0.247 1.00 93.62 165 GLU A N 1
ATOM 1362 C CA . GLU A 1 165 ? -14.720 -5.886 -0.616 1.00 93.62 165 GLU A CA 1
ATOM 1363 C C . GLU A 1 165 ? -15.362 -5.505 -1.952 1.00 93.62 165 GLU A C 1
ATOM 1365 O O . GLU A 1 165 ? -15.791 -6.382 -2.696 1.00 93.62 165 GLU A O 1
ATOM 1370 N N . ALA A 1 166 ? -15.399 -4.217 -2.301 1.00 90.88 166 ALA A N 1
ATOM 1371 C CA . ALA A 1 166 ? -15.813 -3.777 -3.626 1.00 90.88 166 ALA A CA 1
ATOM 1372 C C . ALA A 1 166 ? -14.828 -4.196 -4.711 1.00 90.88 166 ALA A C 1
ATOM 1374 O O . ALA A 1 166 ? -15.263 -4.660 -5.760 1.00 90.88 166 ALA A O 1
ATOM 1375 N N . ALA A 1 167 ? -13.529 -4.096 -4.431 1.00 91.25 167 ALA A N 1
ATOM 1376 C CA . ALA A 1 167 ? -12.487 -4.483 -5.367 1.00 91.25 167 ALA A CA 1
ATOM 1377 C C . ALA A 1 167 ? -12.445 -5.989 -5.661 1.00 91.25 167 ALA A C 1
ATOM 1379 O O . ALA A 1 167 ? -11.996 -6.379 -6.728 1.00 91.25 167 ALA A O 1
ATOM 1380 N N . ARG A 1 168 ? -12.919 -6.832 -4.736 1.00 89.50 168 ARG A N 1
ATOM 1381 C CA . ARG A 1 168 ? -12.945 -8.301 -4.864 1.00 89.50 168 ARG A CA 1
ATOM 1382 C C . ARG A 1 168 ? -14.038 -8.858 -5.777 1.00 89.50 168 ARG A C 1
ATOM 1384 O O . ARG A 1 168 ? -13.966 -10.045 -6.098 1.00 89.50 168 ARG A O 1
ATOM 1391 N N . ARG A 1 169 ? -15.067 -8.066 -6.075 1.00 81.88 169 ARG A N 1
ATOM 1392 C CA . ARG A 1 169 ? -16.244 -8.498 -6.842 1.00 81.88 169 ARG A CA 1
ATOM 1393 C C . ARG A 1 169 ? -15.949 -8.545 -8.332 1.00 81.88 169 ARG A C 1
ATOM 1395 O O . ARG A 1 169 ? -16.460 -9.494 -8.964 1.00 81.88 169 ARG A O 1
#

Solvent-accessible surface area (backbone atoms only — not comparable to full-atom values): 10161 Å² total; per-residue (Å²): 134,90,56,33,59,74,47,73,38,81,93,75,36,82,78,37,32,42,35,37,39,39,46,57,28,79,16,48,33,43,30,24,40,81,80,47,48,76,77,47,57,44,52,42,99,31,34,38,32,65,44,71,46,76,44,98,86,22,26,38,40,33,30,16,33,54,89,71,91,75,88,80,54,98,59,40,92,75,72,44,52,72,40,78,45,78,40,66,65,68,65,48,77,77,69,84,69,89,85,71,89,73,80,89,70,77,94,69,89,73,86,77,80,85,77,80,67,62,53,36,53,49,73,41,61,48,96,91,66,49,77,27,29,30,36,24,56,78,59,70,27,62,42,96,90,53,95,54,69,46,33,36,49,76,49,72,47,80,39,47,62,66,58,51,59,55,22,70,108

Secondary structure (DSSP, 8-state):
---EEEEE-TTTSPPSEEEEEETT-SSEEEEEETTS-EEEEEE-SSEEEEEEEE-TTS-EEEEEE-------STTHHHH---EEEEE-SSPPPPPP-SS---------------S-SGGGEEEEE-TTS-EEEEEE----EE-TTSSSEE--EEEEEEE-HHHHHHHT-

Mean predicted aligned error: 9.21 Å

Sequence (169 aa):
MRTGLIAHDAARAQPGYTLFAPMYGDGTVYLVDMHGKVVHTWRLPYRPGLHGHLLANGHLLYGGKIMDDLERFEGWRRFKGGAVLEVDWTPQRQRPSAGHRGERDDVRRLRRRDDDGRRRRIFEVTRDGEVVWEYVSPHFFHEPSGPGFNNWVFRAFRYTAEEIEAARR

pLDDT: mean 79.61, std 19.57, range [28.3, 97.81]